Protein AF-A0A944R7F2-F1 (afdb_monomer_lite)

Foldseek 3Di:
DDQLCNLFPDADPLLVVLLVVVVPDDWQWEEEEGPAQCVNQQVCVVVPVSHQYEYEYCDVVSPVVNPVSGPDGRPSYDYHHDPDRDATPPRRDTPYYRYRDDPDDPPPD

Radius of gyration: 13.43 Å; chains: 1; bounding box: 39×30×34 Å

pLDDT: mean 88.07, std 11.32, range [40.25, 97.38]

Secondary structure (DSSP, 8-state):
---GGGGSPPPPHHHHHHHHHHTTS--SEEEE--SSSSHHHHHHHHH-TT-EEEEE-S-HHHHHHHHHH-SS--TTEEEE--SSPPPPTTTT--SEEE----SS-----

Sequence (109 aa):
MSTLLETLPPARPAELHAISIAKNIAGKHVLTTTVGRGQAAITLAETRPEAKVSLWFHDQYQQQLLVRALQELPTQLSLYCESDPPPSSNGGQYDLAILPVFKSGEAEF

Structure (mmCIF, N/CA/C/O backbone):
data_AF-A0A944R7F2-F1
#
_entry.id   AF-A0A944R7F2-F1
#
loop_
_atom_site.group_PDB
_atom_site.id
_atom_site.type_symbol
_atom_site.label_atom_id
_atom_site.label_alt_id
_atom_site.label_comp_id
_atom_site.label_asym_id
_atom_site.label_entity_id
_atom_site.label_seq_id
_atom_site.pdbx_PDB_ins_code
_atom_site.Cartn_x
_atom_site.Cartn_y
_atom_site.Cartn_z
_atom_site.occupancy
_atom_site.B_iso_or_equiv
_atom_site.auth_seq_id
_atom_site.auth_comp_id
_atom_site.auth_asym_id
_atom_site.auth_atom_id
_atom_site.pdbx_PDB_model_num
ATOM 1 N N . MET A 1 1 ? -16.436 13.872 -10.559 1.00 44.28 1 MET A N 1
ATOM 2 C CA . MET A 1 1 ? -15.268 14.241 -9.737 1.00 44.28 1 MET A CA 1
ATOM 3 C C . MET A 1 1 ? -14.121 13.406 -10.261 1.00 44.28 1 MET A C 1
ATOM 5 O O . MET A 1 1 ? -14.305 12.199 -10.328 1.00 44.28 1 MET A O 1
ATOM 9 N N . SER A 1 2 ? -13.039 14.033 -10.729 1.00 51.47 2 SER A N 1
ATOM 10 C CA . SER A 1 2 ? -11.828 13.310 -11.143 1.00 51.47 2 SER A CA 1
ATOM 11 C C . SER A 1 2 ? -11.357 12.491 -9.949 1.00 51.47 2 SER A C 1
ATOM 13 O O . SER A 1 2 ? -11.147 13.057 -8.877 1.00 51.47 2 SER A O 1
ATOM 15 N N . THR A 1 3 ? -11.265 11.175 -10.095 1.00 61.12 3 THR A N 1
ATOM 16 C CA . THR A 1 3 ? -10.677 10.328 -9.047 1.00 61.12 3 THR A CA 1
ATOM 17 C C . THR A 1 3 ? -9.191 10.668 -8.906 1.00 61.12 3 THR A C 1
ATOM 19 O O . THR A 1 3 ? -8.564 11.070 -9.890 1.00 61.12 3 THR A O 1
ATOM 22 N N . LEU A 1 4 ? -8.593 10.514 -7.715 1.00 65.69 4 LEU A N 1
ATOM 23 C CA . LEU A 1 4 ? -7.148 10.756 -7.525 1.00 65.69 4 LEU A CA 1
ATOM 24 C C . LEU A 1 4 ? -6.292 9.866 -8.444 1.00 65.69 4 LEU A C 1
ATOM 26 O O . LEU A 1 4 ? -5.138 10.164 -8.730 1.00 65.69 4 LEU A O 1
ATOM 30 N N . LEU A 1 5 ? -6.873 8.775 -8.943 1.00 71.50 5 LEU A N 1
ATOM 31 C CA . LEU A 1 5 ? -6.249 7.851 -9.880 1.00 71.50 5 LEU A CA 1
ATOM 32 C C . LEU A 1 5 ? -6.112 8.413 -11.305 1.00 71.50 5 LEU A C 1
ATOM 34 O O . LEU A 1 5 ? -5.234 7.957 -12.030 1.00 71.50 5 LEU A O 1
ATOM 38 N N . GLU A 1 6 ? -6.924 9.394 -11.715 1.00 75.12 6 GLU A N 1
ATOM 39 C CA . GLU A 1 6 ? -6.875 9.985 -13.066 1.00 75.12 6 GLU A CA 1
ATOM 40 C C . GLU A 1 6 ? -5.654 10.891 -13.284 1.00 75.12 6 GLU A C 1
ATOM 42 O O . GLU A 1 6 ? -5.228 11.086 -14.422 1.00 75.12 6 GLU A O 1
ATOM 47 N N . THR A 1 7 ? -5.055 11.421 -12.211 1.00 79.75 7 THR A N 1
ATOM 48 C CA . THR A 1 7 ? -3.821 12.227 -12.282 1.00 79.75 7 THR A CA 1
ATOM 49 C C . THR A 1 7 ? -2.553 11.374 -12.245 1.00 79.75 7 THR A C 1
ATOM 51 O O . THR A 1 7 ? -1.451 11.869 -12.499 1.00 79.75 7 THR A O 1
ATOM 54 N N . LEU A 1 8 ? -2.692 10.081 -11.945 1.00 83.94 8 LEU A N 1
ATOM 55 C CA . LEU A 1 8 ? -1.596 9.129 -11.885 1.00 83.94 8 LEU A CA 1
ATOM 56 C C . LEU A 1 8 ? -1.486 8.362 -13.209 1.00 83.94 8 LEU A C 1
ATOM 58 O O . LEU A 1 8 ? -2.480 8.118 -13.891 1.00 83.94 8 LEU A O 1
ATOM 62 N N . PRO A 1 9 ? -0.277 7.918 -13.591 1.00 84.50 9 PRO A N 1
ATOM 63 C CA . PRO A 1 9 ? -0.151 6.960 -14.674 1.00 84.50 9 PRO A CA 1
ATOM 64 C C . PRO A 1 9 ? -0.894 5.662 -14.335 1.00 84.50 9 PRO A C 1
ATOM 66 O O . PRO A 1 9 ? -1.134 5.372 -13.154 1.00 84.50 9 PRO A O 1
ATOM 69 N N . PRO A 1 10 ? -1.196 4.841 -15.356 1.00 86.06 10 PRO A N 1
ATOM 70 C CA . PRO A 1 10 ? -1.908 3.589 -15.164 1.00 86.06 10 PRO A CA 1
ATOM 71 C C . PRO A 1 10 ? -1.279 2.732 -14.064 1.00 86.06 10 PRO A C 1
ATOM 73 O O . PRO A 1 10 ? -0.053 2.573 -14.001 1.00 86.06 10 PRO A O 1
ATOM 76 N N . ALA A 1 11 ? -2.130 2.177 -13.201 1.00 88.25 11 ALA A N 1
ATOM 77 C CA . ALA A 1 11 ? -1.699 1.254 -12.161 1.00 88.25 11 ALA A CA 1
ATOM 78 C C . ALA A 1 11 ? -0.969 0.055 -12.782 1.00 88.25 11 ALA A C 1
ATOM 80 O O . ALA A 1 11 ? -1.334 -0.444 -13.852 1.00 88.25 11 ALA A O 1
ATOM 81 N N . ARG A 1 12 ? 0.082 -0.418 -12.108 1.00 90.00 12 ARG A N 1
ATOM 82 C CA . ARG A 1 12 ? 0.827 -1.590 -12.579 1.00 90.00 12 ARG A CA 1
ATOM 83 C C . ARG A 1 12 ? -0.075 -2.833 -12.515 1.00 90.00 12 ARG A C 1
ATOM 85 O O . ARG A 1 12 ? -0.886 -2.933 -11.594 1.00 90.00 12 ARG A O 1
ATOM 92 N N . PRO A 1 13 ? 0.096 -3.830 -13.407 1.00 91.50 13 PRO A N 1
ATOM 93 C CA . PRO A 1 13 ? -0.720 -5.048 -13.383 1.00 91.50 13 PRO A CA 1
ATOM 94 C C . PRO A 1 13 ? -0.745 -5.763 -12.023 1.00 91.50 13 PRO A C 1
ATOM 96 O O . PRO A 1 13 ? -1.795 -6.244 -11.607 1.00 91.50 13 PRO A O 1
ATOM 99 N N . ALA A 1 14 ? 0.384 -5.785 -11.306 1.00 91.44 14 ALA A N 1
ATOM 100 C CA . ALA A 1 14 ? 0.468 -6.373 -9.968 1.00 91.44 14 ALA A CA 1
ATOM 101 C C . ALA A 1 14 ? -0.407 -5.630 -8.942 1.00 91.44 14 ALA A C 1
ATOM 103 O O . ALA A 1 14 ? -1.103 -6.269 -8.158 1.00 91.44 14 ALA A O 1
ATOM 104 N N . GLU A 1 15 ? -0.433 -4.294 -8.979 1.00 92.12 15 GLU A N 1
ATOM 105 C CA . GLU A 1 15 ? -1.300 -3.496 -8.103 1.00 92.12 15 GLU A CA 1
ATOM 106 C C . GLU A 1 15 ? -2.776 -3.662 -8.472 1.00 92.12 15 GLU A C 1
ATOM 108 O O . GLU A 1 15 ? -3.604 -3.852 -7.586 1.00 92.12 15 GLU A O 1
ATOM 113 N N . LEU A 1 16 ? -3.111 -3.664 -9.767 1.00 91.94 16 LEU A N 1
ATOM 114 C CA . LEU A 1 16 ? -4.482 -3.911 -10.232 1.00 91.94 16 LEU A CA 1
ATOM 115 C C . LEU A 1 16 ? -5.010 -5.260 -9.737 1.00 91.94 16 LEU A C 1
ATOM 117 O O . LEU A 1 16 ? -6.135 -5.348 -9.240 1.00 91.94 16 LEU A O 1
ATOM 121 N N . HIS A 1 17 ? -4.188 -6.304 -9.843 1.00 92.88 17 HIS A N 1
ATOM 122 C CA . HIS A 1 17 ? -4.551 -7.630 -9.365 1.00 92.88 17 HIS A CA 1
ATOM 123 C C . HIS A 1 17 ? -4.709 -7.660 -7.840 1.00 92.88 17 HIS A C 1
ATOM 125 O O . HIS A 1 17 ? -5.716 -8.159 -7.336 1.00 92.88 17 HIS A O 1
ATOM 131 N N . ALA A 1 18 ? -3.765 -7.059 -7.110 1.00 92.75 18 ALA A N 1
ATOM 132 C CA . ALA A 1 18 ? -3.816 -6.971 -5.656 1.00 92.75 18 ALA A CA 1
ATOM 133 C C . ALA A 1 18 ? -5.091 -6.259 -5.166 1.00 92.75 18 ALA A C 1
ATOM 135 O O . ALA A 1 18 ? -5.775 -6.772 -4.283 1.00 92.75 18 ALA A O 1
ATOM 136 N N . ILE A 1 19 ? -5.473 -5.139 -5.790 1.00 90.94 19 ILE A N 1
ATOM 137 C CA . ILE A 1 19 ? -6.714 -4.405 -5.487 1.00 90.94 19 ILE A CA 1
ATOM 138 C C . ILE A 1 19 ? -7.947 -5.269 -5.735 1.00 90.94 19 ILE A C 1
ATOM 140 O O . ILE A 1 19 ? -8.869 -5.278 -4.918 1.00 90.94 19 ILE A O 1
ATOM 144 N N . SER A 1 20 ? -7.985 -5.978 -6.868 1.00 93.25 20 SER A N 1
ATOM 145 C CA . SER A 1 20 ? -9.126 -6.822 -7.234 1.00 93.25 20 SER A CA 1
ATOM 146 C C . SER A 1 20 ? -9.414 -7.888 -6.178 1.00 93.25 20 SER A C 1
ATOM 148 O O . SER A 1 20 ? -10.574 -8.240 -5.972 1.00 93.25 20 SER A O 1
ATOM 150 N N . ILE A 1 21 ? -8.375 -8.398 -5.518 1.00 93.00 21 ILE A N 1
ATOM 151 C CA . ILE A 1 21 ? -8.496 -9.386 -4.446 1.00 93.00 21 ILE A CA 1
ATOM 152 C C . ILE A 1 21 ? -8.803 -8.691 -3.113 1.00 93.00 21 ILE A C 1
ATOM 154 O O . ILE A 1 21 ? -9.767 -9.050 -2.436 1.00 93.00 21 ILE A O 1
ATOM 158 N N . ALA A 1 22 ? -8.029 -7.663 -2.755 1.00 92.56 22 ALA A N 1
ATOM 159 C CA . ALA A 1 22 ? -8.104 -6.985 -1.460 1.00 92.56 22 ALA A CA 1
ATOM 160 C C . ALA A 1 22 ? -9.469 -6.345 -1.168 1.00 92.56 22 ALA A C 1
ATOM 162 O O . ALA A 1 22 ? -9.864 -6.244 -0.006 1.00 92.56 22 ALA A O 1
ATOM 163 N N . LYS A 1 23 ? -10.224 -5.957 -2.205 1.00 89.44 23 LYS A N 1
ATOM 164 C CA . LYS A 1 23 ? -11.599 -5.446 -2.064 1.00 89.44 23 LYS A CA 1
ATOM 165 C C . LYS A 1 23 ? -12.541 -6.413 -1.339 1.00 89.44 23 LYS A C 1
ATOM 167 O O . LYS A 1 23 ? -13.470 -5.955 -0.687 1.00 89.44 23 LYS A O 1
ATOM 172 N N . ASN A 1 24 ? -12.289 -7.719 -1.423 1.00 90.62 24 ASN A N 1
ATOM 173 C CA . ASN A 1 24 ? -13.148 -8.755 -0.845 1.00 90.62 24 ASN A CA 1
ATOM 174 C C . ASN A 1 24 ? -12.586 -9.364 0.450 1.00 90.62 24 ASN A C 1
ATOM 176 O O . ASN A 1 24 ? -13.167 -10.310 0.978 1.00 90.62 24 ASN A O 1
ATOM 180 N N . ILE A 1 25 ? -11.460 -8.855 0.962 1.00 93.44 25 ILE A N 1
ATOM 181 C CA . ILE A 1 25 ? -10.828 -9.357 2.187 1.00 93.44 25 ILE A CA 1
ATOM 182 C C . ILE A 1 25 ? -11.099 -8.384 3.335 1.00 93.44 25 ILE A C 1
ATOM 184 O O . ILE A 1 25 ? -10.844 -7.182 3.231 1.00 93.44 25 ILE A O 1
ATOM 188 N N . ALA A 1 26 ? -11.626 -8.903 4.444 1.00 91.75 26 ALA A N 1
ATOM 189 C CA . ALA A 1 26 ? -11.899 -8.114 5.639 1.00 91.75 26 ALA A CA 1
ATOM 190 C C . ALA A 1 26 ? -10.601 -7.609 6.298 1.00 91.75 26 ALA A C 1
ATOM 192 O O . ALA A 1 26 ? -9.563 -8.259 6.234 1.00 91.75 26 ALA A O 1
ATOM 193 N N . GLY A 1 27 ? -10.680 -6.448 6.949 1.00 92.88 27 GLY A N 1
ATOM 194 C CA . GLY A 1 27 ? -9.560 -5.831 7.664 1.00 92.88 27 GLY A CA 1
ATOM 195 C C . GLY A 1 27 ? -9.708 -4.317 7.715 1.00 92.88 27 GLY A C 1
ATOM 196 O O . GLY A 1 27 ? -10.104 -3.711 6.719 1.00 92.88 27 GLY A O 1
ATOM 197 N N . LYS A 1 28 ? -9.449 -3.714 8.876 1.00 94.62 28 LYS A N 1
ATOM 198 C CA . LYS A 1 28 ? -9.544 -2.263 9.095 1.00 94.62 28 LYS A CA 1
ATOM 199 C C . LYS A 1 28 ? -8.173 -1.608 9.155 1.00 94.62 28 LYS A C 1
ATOM 201 O O . LYS A 1 28 ? -8.068 -0.428 8.860 1.00 94.62 28 LYS A O 1
ATOM 206 N N . HIS A 1 29 ? -7.138 -2.350 9.519 1.00 96.00 29 HIS A N 1
ATOM 207 C CA . HIS A 1 29 ? -5.763 -1.876 9.570 1.00 96.00 29 HIS A CA 1
ATOM 208 C C . HIS A 1 29 ? -4.972 -2.562 8.466 1.00 96.00 29 HIS A C 1
ATOM 210 O O . HIS A 1 29 ? -4.643 -3.744 8.570 1.00 96.00 29 HIS A O 1
ATOM 216 N N . VAL A 1 30 ? -4.708 -1.826 7.390 1.00 96.44 30 VAL A N 1
ATOM 217 C CA . VAL A 1 30 ? -4.132 -2.375 6.162 1.00 96.44 30 VAL A CA 1
ATOM 218 C C . VAL A 1 30 ? -2.725 -1.833 5.969 1.00 96.44 30 VAL A C 1
ATOM 220 O O . VAL A 1 30 ? -2.538 -0.622 5.893 1.00 96.44 30 VAL A O 1
ATOM 223 N N . LEU A 1 31 ? -1.746 -2.724 5.847 1.00 97.00 31 LEU A N 1
ATOM 224 C CA . LEU A 1 31 ? -0.415 -2.389 5.355 1.00 97.00 31 LEU A CA 1
ATOM 225 C C . LEU A 1 31 ? -0.376 -2.653 3.855 1.00 97.00 31 LEU A C 1
ATOM 227 O O . LEU A 1 31 ? -0.814 -3.705 3.394 1.00 97.00 31 LEU A O 1
ATOM 231 N N . THR A 1 32 ? 0.185 -1.734 3.083 1.00 96.38 32 THR A N 1
ATOM 232 C CA . THR A 1 32 ? 0.411 -1.949 1.657 1.00 96.38 32 THR A CA 1
ATOM 233 C C . THR A 1 32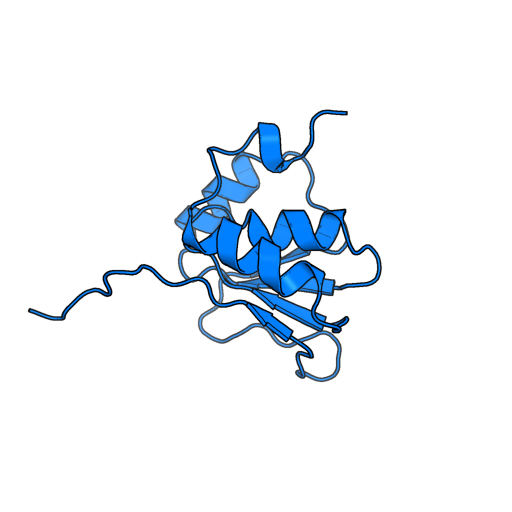 ? 1.769 -1.424 1.241 1.00 96.38 32 THR A C 1
ATOM 235 O O . THR A 1 32 ? 2.183 -0.354 1.675 1.00 96.38 32 THR A O 1
ATOM 238 N N . THR A 1 33 ? 2.450 -2.161 0.372 1.00 96.00 33 THR A N 1
ATOM 239 C CA . THR A 1 33 ? 3.602 -1.655 -0.384 1.00 96.00 33 THR A CA 1
ATOM 240 C C . THR A 1 33 ? 3.163 -1.284 -1.800 1.00 96.00 33 THR A C 1
ATOM 242 O O . THR A 1 33 ? 1.983 -1.394 -2.150 1.00 96.00 33 THR A O 1
ATOM 245 N N . THR A 1 34 ? 4.093 -0.794 -2.619 1.00 94.25 34 THR A N 1
ATOM 246 C CA . THR A 1 34 ? 3.827 -0.373 -3.998 1.00 94.25 34 THR A CA 1
ATOM 247 C C . THR A 1 34 ? 4.983 -0.746 -4.921 1.00 94.25 34 THR A C 1
ATOM 249 O O . THR A 1 34 ? 6.147 -0.590 -4.569 1.00 94.25 34 THR A O 1
ATOM 252 N N . VAL A 1 35 ? 4.648 -1.176 -6.140 1.00 90.56 35 VAL A N 1
ATOM 253 C CA . VAL A 1 35 ? 5.579 -1.294 -7.288 1.00 90.56 35 VAL A CA 1
ATOM 254 C C . VAL A 1 35 ? 5.375 -0.161 -8.310 1.00 90.56 35 VAL A C 1
ATOM 256 O O . VAL A 1 35 ? 5.918 -0.171 -9.418 1.00 90.56 35 VAL A O 1
ATOM 259 N N . GLY A 1 36 ? 4.525 0.802 -7.960 1.00 86.81 36 GLY A N 1
ATOM 260 C CA . GLY A 1 36 ? 4.140 1.963 -8.747 1.00 86.81 36 GLY A CA 1
ATOM 261 C C . GLY A 1 36 ? 3.974 3.187 -7.848 1.00 86.81 36 GLY A C 1
ATOM 262 O O . GLY A 1 36 ? 4.877 3.536 -7.091 1.00 86.81 36 GLY A O 1
ATOM 263 N N . ARG A 1 37 ? 2.813 3.839 -7.919 1.00 89.94 37 ARG A N 1
ATOM 264 C CA . ARG A 1 37 ? 2.501 5.077 -7.185 1.00 89.94 37 ARG A CA 1
ATOM 265 C C . ARG A 1 37 ? 1.418 4.855 -6.125 1.00 89.94 37 ARG A C 1
ATOM 267 O O . ARG A 1 3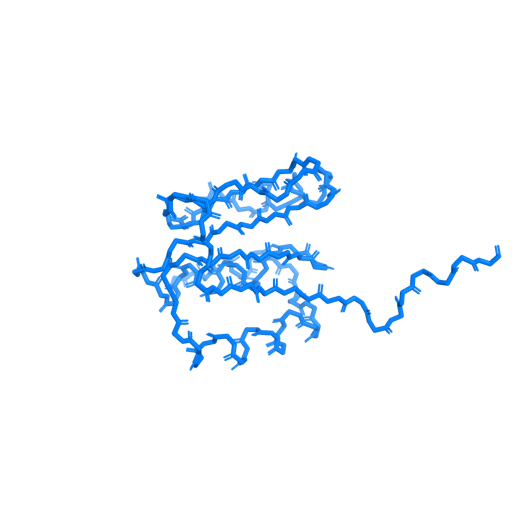7 ? 0.659 5.765 -5.821 1.00 89.94 37 ARG A O 1
ATOM 274 N N . GLY A 1 38 ? 1.329 3.652 -5.560 1.00 92.56 38 GLY A N 1
ATOM 275 C CA . GLY A 1 38 ? 0.418 3.375 -4.455 1.00 92.56 38 GLY 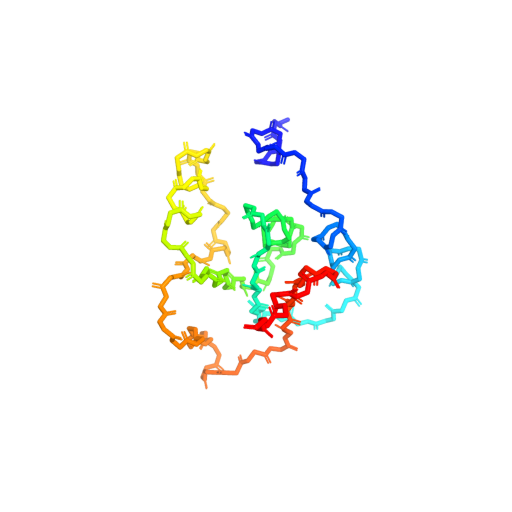A CA 1
ATOM 276 C C . GLY A 1 38 ? -1.051 3.361 -4.853 1.00 92.56 38 GLY A C 1
ATOM 277 O O . GLY A 1 38 ? -1.913 3.566 -3.998 1.00 92.56 38 GLY A O 1
ATOM 278 N N . GLN A 1 39 ? -1.363 3.114 -6.129 1.00 91.88 39 GLN A N 1
ATOM 279 C CA . GLN A 1 39 ? -2.742 3.089 -6.617 1.00 91.88 39 GLN A CA 1
ATOM 280 C C . GLN A 1 39 ? -3.594 2.062 -5.859 1.00 91.88 39 GLN A C 1
ATOM 282 O O . GLN A 1 39 ? -4.795 2.276 -5.683 1.00 91.88 39 GLN A O 1
ATOM 287 N N . ALA A 1 40 ? -2.980 0.986 -5.349 1.00 93.00 40 ALA A N 1
ATOM 288 C CA . ALA A 1 40 ? -3.672 0.031 -4.491 1.00 93.00 40 ALA A CA 1
ATOM 289 C C . ALA A 1 40 ? -4.131 0.622 -3.162 1.00 93.00 40 ALA A C 1
ATOM 291 O O . ALA A 1 40 ? -5.295 0.468 -2.786 1.00 93.00 40 ALA A O 1
ATOM 292 N N . ALA A 1 41 ? -3.242 1.359 -2.507 1.00 95.00 41 ALA A N 1
ATOM 293 C CA . ALA A 1 41 ? -3.531 2.035 -1.257 1.00 95.00 41 ALA A CA 1
ATOM 294 C C . ALA A 1 41 ? -4.620 3.098 -1.424 1.00 95.00 41 ALA A C 1
ATOM 296 O O . ALA A 1 41 ? -5.570 3.134 -0.648 1.00 95.00 41 A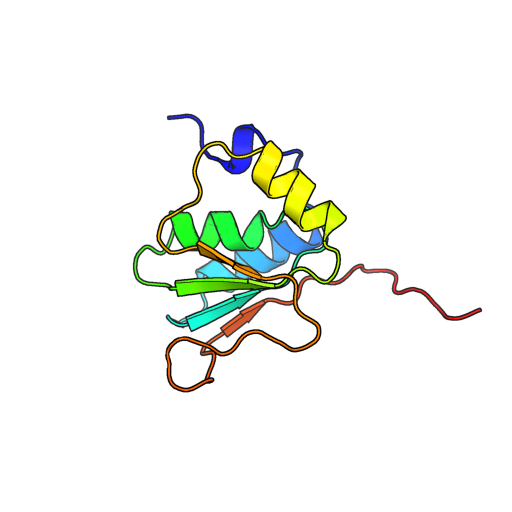LA A O 1
ATOM 297 N N . ILE A 1 42 ? -4.498 3.921 -2.470 1.00 94.06 42 ILE A N 1
ATOM 298 C CA . ILE A 1 42 ? -5.449 4.995 -2.784 1.00 94.06 42 ILE A CA 1
ATOM 299 C C . ILE A 1 42 ? -6.829 4.406 -3.044 1.00 94.06 42 ILE A C 1
ATOM 301 O O . ILE A 1 42 ? -7.792 4.809 -2.401 1.00 94.06 42 ILE A O 1
ATOM 305 N N . THR A 1 43 ? -6.914 3.389 -3.908 1.00 92.38 43 THR A N 1
ATOM 306 C CA . THR A 1 43 ? -8.195 2.745 -4.223 1.00 92.38 43 THR A CA 1
ATOM 307 C C . THR A 1 43 ? -8.853 2.184 -2.965 1.00 92.38 43 THR A C 1
ATOM 309 O O . THR A 1 43 ? -10.061 2.321 -2.792 1.00 92.38 43 THR A O 1
ATOM 312 N N . LEU A 1 44 ? -8.092 1.547 -2.072 1.00 93.50 44 LEU A N 1
ATOM 313 C CA . LEU A 1 44 ? -8.643 1.01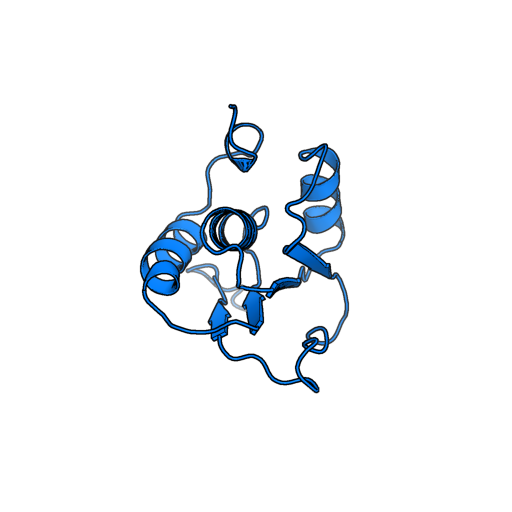6 -0.825 1.00 93.50 44 LEU A CA 1
ATOM 314 C C . LEU A 1 44 ? -9.093 2.121 0.125 1.00 93.50 44 LEU A C 1
ATOM 316 O O . LEU A 1 44 ? -10.192 2.022 0.658 1.00 93.50 44 LEU A O 1
ATOM 320 N N . ALA A 1 45 ? -8.302 3.179 0.290 1.00 93.62 45 ALA A N 1
ATOM 321 C CA . ALA A 1 45 ? -8.657 4.299 1.154 1.00 93.62 45 ALA A CA 1
ATOM 322 C C . ALA A 1 45 ? -9.898 5.060 0.648 1.00 93.62 45 ALA A C 1
ATOM 324 O O . ALA A 1 45 ? -10.708 5.512 1.452 1.00 93.62 45 ALA A O 1
ATOM 325 N N . GLU A 1 46 ? -10.078 5.171 -0.673 1.00 91.25 46 GLU A N 1
ATOM 326 C CA . GLU A 1 46 ? -11.263 5.787 -1.287 1.00 91.25 46 GLU A CA 1
ATOM 327 C C . GLU A 1 46 ? -12.505 4.885 -1.211 1.00 91.25 46 GLU A C 1
ATOM 329 O O . GLU A 1 46 ? -13.615 5.370 -0.999 1.00 91.25 46 GLU A O 1
ATOM 334 N N . THR A 1 47 ? -12.345 3.570 -1.396 1.00 91.00 47 THR A N 1
ATOM 335 C CA . THR A 1 47 ? -13.483 2.632 -1.481 1.00 91.00 47 THR A CA 1
ATOM 336 C C . THR A 1 47 ? -13.900 2.027 -0.144 1.00 91.00 47 THR A C 1
ATOM 338 O O . THR A 1 47 ? -15.001 1.485 -0.052 1.00 91.00 47 THR A O 1
ATOM 341 N N . ARG A 1 48 ? -13.054 2.115 0.889 1.00 91.62 48 ARG A N 1
ATOM 342 C CA . ARG A 1 48 ? -13.297 1.558 2.227 1.00 91.62 48 ARG A CA 1
ATOM 343 C C . ARG A 1 48 ? -13.016 2.613 3.300 1.00 91.62 48 ARG A C 1
ATOM 345 O O . ARG A 1 48 ? -11.949 2.589 3.915 1.00 91.62 48 ARG A O 1
ATOM 352 N N . PRO A 1 49 ? -13.954 3.547 3.540 1.00 89.06 49 PRO A N 1
ATOM 353 C CA . PRO A 1 49 ? -13.753 4.662 4.467 1.00 89.06 49 PRO A CA 1
ATOM 354 C C . PRO A 1 49 ? -13.467 4.239 5.915 1.00 89.06 49 PRO A C 1
ATOM 356 O O . PRO A 1 49 ? -12.964 5.039 6.699 1.00 89.06 49 PRO A O 1
ATOM 359 N N . GLU A 1 50 ? -13.813 3.008 6.292 1.00 91.31 50 GLU A N 1
ATOM 360 C CA . GLU A 1 50 ? -13.548 2.419 7.603 1.00 91.31 50 GLU A CA 1
ATOM 361 C C . GLU A 1 50 ? -12.142 1.817 7.749 1.00 91.31 50 GLU A C 1
ATOM 363 O O . GLU A 1 50 ? -11.730 1.505 8.870 1.00 91.31 50 GLU A O 1
ATOM 368 N N . ALA A 1 51 ? -11.423 1.622 6.640 1.00 93.94 51 ALA A N 1
ATOM 369 C CA . ALA A 1 51 ? -10.090 1.042 6.627 1.00 93.94 51 ALA A CA 1
ATOM 370 C C . ALA A 1 51 ? -9.021 2.137 6.704 1.00 93.94 51 ALA A C 1
ATOM 372 O O . ALA A 1 51 ? -8.982 3.035 5.874 1.00 93.94 51 ALA A O 1
ATOM 373 N N . LYS A 1 52 ? -8.114 2.024 7.674 1.00 95.69 52 LYS A N 1
ATOM 374 C CA . LYS A 1 52 ? -6.885 2.809 7.785 1.00 95.69 52 LYS A CA 1
ATOM 375 C C . LYS A 1 52 ? -5.787 2.121 6.988 1.00 95.69 52 LYS A C 1
ATOM 377 O O . LYS A 1 52 ? -5.434 0.977 7.282 1.00 95.69 52 LYS A O 1
ATOM 382 N N . VAL A 1 53 ? -5.250 2.819 5.996 1.00 96.44 53 VAL A N 1
ATOM 383 C CA . VAL A 1 53 ? -4.279 2.272 5.050 1.00 96.44 53 VAL A CA 1
ATOM 384 C C . VAL A 1 53 ? -2.918 2.923 5.273 1.00 96.44 53 VAL A C 1
ATOM 386 O O . VAL A 1 53 ? -2.758 4.130 5.104 1.00 96.44 53 VAL A O 1
ATOM 389 N N . SER A 1 54 ? -1.927 2.107 5.616 1.00 96.88 54 SER A N 1
ATOM 390 C CA . SER A 1 54 ? -0.519 2.487 5.694 1.00 96.88 54 SER A CA 1
ATOM 391 C C . SER A 1 54 ? 0.172 2.102 4.388 1.00 96.88 54 SER A C 1
ATOM 393 O O . SER A 1 54 ? 0.419 0.919 4.150 1.00 96.88 54 SER A O 1
ATOM 395 N N . LEU A 1 55 ? 0.487 3.081 3.539 1.00 97.25 55 LEU A N 1
ATOM 396 C CA . LEU A 1 55 ? 1.300 2.866 2.344 1.00 97.25 55 LEU A CA 1
ATOM 397 C C . LEU A 1 55 ? 2.779 3.040 2.683 1.00 97.25 55 LEU A C 1
ATOM 399 O O . LEU A 1 55 ? 3.249 4.153 2.915 1.00 97.25 55 LEU A O 1
ATOM 403 N N . TRP A 1 56 ? 3.499 1.925 2.689 1.00 97.38 56 TRP A N 1
ATOM 404 C CA . TRP A 1 56 ? 4.923 1.856 2.969 1.00 97.38 56 TRP A CA 1
ATOM 405 C C . TRP A 1 56 ? 5.729 1.824 1.668 1.00 97.38 56 TRP A C 1
ATOM 407 O O . TRP A 1 56 ? 5.686 0.864 0.896 1.00 97.38 56 TRP A O 1
ATOM 417 N N . PHE A 1 57 ? 6.450 2.912 1.414 1.00 96.00 57 PHE A N 1
ATOM 418 C CA . PHE A 1 57 ? 7.412 3.037 0.333 1.00 96.00 57 PHE A CA 1
ATOM 419 C C . PHE A 1 57 ? 8.780 2.532 0.781 1.00 96.00 57 PHE A C 1
ATOM 421 O O . PHE A 1 57 ? 9.262 2.892 1.852 1.00 96.00 57 PHE A O 1
ATOM 428 N N . HIS A 1 58 ? 9.433 1.772 -0.093 1.00 92.25 58 HIS A N 1
ATOM 429 C CA . HIS A 1 58 ? 10.841 1.400 0.066 1.00 92.25 58 HIS A CA 1
ATOM 430 C C . HIS A 1 58 ? 11.801 2.431 -0.548 1.00 92.25 58 HIS A C 1
ATOM 432 O O . HIS A 1 58 ? 13.004 2.358 -0.328 1.00 92.25 58 HIS A O 1
ATOM 438 N N . ASP A 1 59 ? 11.276 3.386 -1.321 1.00 90.94 59 ASP A N 1
ATOM 439 C CA . ASP A 1 59 ? 12.052 4.409 -2.020 1.00 90.94 59 ASP A CA 1
ATOM 440 C C . ASP A 1 59 ? 11.395 5.789 -1.844 1.00 90.94 59 ASP A C 1
ATOM 442 O O . ASP A 1 59 ? 10.247 6.018 -2.250 1.00 90.94 59 ASP A O 1
ATOM 446 N N . GLN A 1 60 ? 12.150 6.726 -1.263 1.00 93.56 60 GLN A N 1
ATOM 447 C CA . GLN A 1 60 ? 11.712 8.098 -1.013 1.00 93.56 60 GLN A CA 1
ATOM 448 C C . GLN A 1 60 ? 11.398 8.852 -2.310 1.00 93.56 60 GLN A C 1
ATOM 450 O O . GLN A 1 60 ? 10.491 9.686 -2.339 1.00 93.56 60 GLN A O 1
ATOM 455 N N . TYR A 1 61 ? 12.105 8.558 -3.402 1.00 91.62 61 TYR A N 1
ATOM 456 C CA . TYR A 1 61 ? 11.835 9.171 -4.697 1.00 91.62 61 TYR A CA 1
ATOM 457 C C . TYR A 1 61 ? 10.427 8.815 -5.192 1.00 91.62 61 TYR A C 1
ATOM 459 O O . TYR A 1 61 ? 9.682 9.700 -5.620 1.00 91.62 61 TYR A O 1
ATOM 467 N N . GLN A 1 62 ? 10.008 7.553 -5.058 1.00 91.00 62 GLN A N 1
ATOM 468 C CA . GLN A 1 62 ? 8.651 7.127 -5.428 1.00 91.00 62 GLN A CA 1
ATOM 469 C C . GLN A 1 62 ? 7.581 7.794 -4.554 1.00 91.00 62 GLN A C 1
ATOM 471 O O . GLN A 1 62 ? 6.554 8.236 -5.074 1.00 91.00 62 GLN A O 1
ATOM 476 N N . GLN A 1 63 ? 7.837 7.936 -3.249 1.00 94.94 63 GLN A N 1
ATOM 477 C CA . GLN A 1 63 ? 6.940 8.661 -2.344 1.00 94.94 63 GLN A CA 1
ATOM 478 C C . GLN A 1 63 ? 6.774 10.124 -2.783 1.00 94.94 63 GLN A C 1
ATOM 480 O O . GLN A 1 63 ? 5.654 10.625 -2.880 1.00 94.94 63 GLN A O 1
ATOM 485 N N . GLN A 1 64 ? 7.875 10.807 -3.108 1.00 93.31 64 GLN A N 1
ATOM 486 C CA . GLN A 1 64 ? 7.841 12.194 -3.577 1.00 93.31 64 GLN A CA 1
ATOM 487 C C . GLN A 1 64 ? 7.109 12.343 -4.912 1.00 93.31 64 GLN A C 1
ATOM 489 O O . GLN A 1 64 ? 6.387 13.322 -5.101 1.00 93.31 64 GLN A O 1
ATOM 494 N N . LEU A 1 65 ? 7.265 11.388 -5.835 1.00 91.31 65 LEU A N 1
ATOM 495 C CA . LEU A 1 65 ? 6.507 11.380 -7.086 1.00 91.31 65 LEU A CA 1
ATOM 496 C C . LEU A 1 65 ? 5.000 11.311 -6.834 1.00 91.31 65 LEU A C 1
ATOM 498 O O . LEU A 1 65 ? 4.252 12.001 -7.524 1.00 91.31 65 LEU A O 1
ATOM 502 N N . LEU A 1 66 ? 4.558 10.516 -5.854 1.00 92.94 66 LEU A N 1
ATOM 503 C CA . LEU A 1 66 ? 3.148 10.461 -5.478 1.00 92.94 66 LEU A CA 1
ATOM 504 C C . LEU A 1 66 ? 2.678 11.784 -4.861 1.00 92.94 66 LEU A C 1
ATOM 506 O O . LEU A 1 66 ? 1.692 12.353 -5.321 1.00 92.94 66 LEU A O 1
ATOM 510 N N . VAL A 1 67 ? 3.400 12.292 -3.859 1.00 92.25 67 VAL A N 1
ATOM 511 C CA . VAL A 1 67 ? 3.050 13.540 -3.155 1.00 92.25 67 VAL A CA 1
ATOM 512 C C . VAL A 1 67 ? 2.982 14.731 -4.112 1.00 92.25 67 VAL A C 1
ATOM 514 O O . VAL A 1 67 ? 2.148 15.608 -3.943 1.00 92.25 67 VAL A O 1
ATOM 517 N N . ARG A 1 68 ? 3.826 14.773 -5.148 1.00 90.19 68 ARG A N 1
ATOM 518 C CA . ARG A 1 68 ? 3.766 15.827 -6.175 1.00 90.19 68 ARG A CA 1
ATOM 519 C C . ARG A 1 68 ? 2.597 15.664 -7.145 1.00 90.19 68 ARG A C 1
ATOM 521 O O . ARG A 1 68 ? 2.156 16.655 -7.715 1.00 90.19 68 ARG A O 1
ATOM 528 N N . ALA A 1 69 ? 2.147 14.434 -7.381 1.00 87.75 69 ALA A N 1
ATOM 529 C CA . ALA A 1 69 ? 1.056 14.146 -8.309 1.00 87.75 69 ALA A CA 1
ATOM 530 C C . ALA A 1 69 ? -0.332 14.347 -7.679 1.00 87.75 69 ALA A C 1
ATOM 532 O O . ALA A 1 69 ? -1.291 14.631 -8.398 1.00 87.75 69 ALA A O 1
ATOM 533 N N . LEU A 1 70 ? -0.447 14.207 -6.355 1.00 85.75 70 LEU A N 1
ATOM 534 C CA . LEU A 1 70 ? -1.701 14.370 -5.624 1.00 85.75 70 LEU A CA 1
ATOM 535 C C . LEU A 1 70 ? -1.704 15.677 -4.834 1.00 85.75 70 LEU A C 1
ATOM 537 O O . LEU A 1 70 ? -0.835 15.907 -4.001 1.00 85.75 70 LEU A O 1
ATOM 541 N N . GLN A 1 71 ? -2.710 16.519 -5.072 1.00 79.50 71 GLN A N 1
ATOM 542 C CA . GLN A 1 71 ? -2.906 17.749 -4.295 1.00 79.50 71 GLN A CA 1
ATOM 543 C C . GLN A 1 71 ? -3.417 17.451 -2.881 1.00 79.50 71 GLN A C 1
ATOM 545 O O . GLN A 1 71 ? -3.021 18.116 -1.928 1.00 79.50 71 GLN A O 1
ATOM 550 N N . GLU A 1 72 ? -4.263 16.428 -2.750 1.00 86.00 72 GLU A N 1
ATOM 551 C CA . GLU A 1 72 ? -4.837 15.977 -1.486 1.00 86.00 72 GLU A CA 1
ATOM 552 C C . GLU A 1 72 ? -4.793 14.449 -1.415 1.00 86.00 72 GLU A C 1
ATOM 554 O O . GLU A 1 72 ? -5.011 13.755 -2.410 1.00 86.00 72 GLU A O 1
ATOM 559 N N . LEU A 1 73 ? -4.491 13.923 -0.229 1.00 87.81 73 LEU A N 1
ATOM 560 C CA . LEU A 1 73 ? -4.511 12.489 0.050 1.00 87.81 73 LEU A CA 1
ATOM 561 C C . LEU A 1 73 ? -5.827 12.116 0.745 1.00 87.81 73 LEU A C 1
ATOM 563 O O . LEU A 1 73 ? -6.332 12.910 1.544 1.00 87.81 73 LEU A O 1
ATOM 567 N N . PRO A 1 74 ? -6.369 10.905 0.514 1.00 90.56 74 PRO A N 1
ATOM 568 C CA . PRO A 1 74 ? -7.497 10.408 1.291 1.00 90.56 74 PRO A CA 1
ATOM 569 C C . PRO A 1 74 ? -7.168 10.432 2.786 1.00 90.56 74 PRO A C 1
ATOM 571 O O . PRO A 1 74 ? -6.092 9.997 3.186 1.00 90.56 74 PRO A O 1
ATOM 574 N N . THR A 1 75 ? -8.104 10.872 3.632 1.00 91.12 75 THR A N 1
ATOM 575 C CA . THR A 1 75 ? -7.879 11.016 5.087 1.00 91.12 75 THR A CA 1
ATOM 576 C C . THR A 1 75 ? -7.453 9.707 5.760 1.00 91.12 75 THR A C 1
ATOM 578 O O . THR A 1 75 ? -6.746 9.723 6.763 1.00 91.12 75 THR A O 1
ATOM 581 N N . GLN A 1 76 ? -7.874 8.567 5.209 1.00 93.38 76 GLN A N 1
ATOM 582 C CA . GLN A 1 76 ? -7.536 7.245 5.734 1.00 93.38 76 GLN A CA 1
ATOM 583 C C . GLN A 1 76 ? -6.183 6.702 5.256 1.00 93.38 76 GLN A C 1
ATOM 585 O O . GLN A 1 76 ? -5.761 5.639 5.714 1.00 93.38 76 GLN A O 1
ATOM 590 N N . LEU A 1 77 ? -5.513 7.397 4.334 1.00 95.44 77 LEU A N 1
ATOM 591 C CA . LEU A 1 77 ? -4.237 6.990 3.763 1.00 95.44 77 LEU A CA 1
ATOM 592 C C . LEU A 1 77 ? -3.091 7.726 4.456 1.00 95.44 77 LEU A C 1
ATOM 594 O O . LEU A 1 77 ? -2.988 8.948 4.400 1.00 95.44 77 LEU A O 1
ATOM 598 N N . SER A 1 78 ? -2.190 6.964 5.064 1.00 95.50 78 SER A N 1
ATOM 599 C CA . SER A 1 78 ? -0.927 7.468 5.605 1.00 95.50 78 SER A CA 1
ATOM 600 C C . SER A 1 78 ? 0.238 6.957 4.763 1.00 95.50 78 SER A C 1
ATOM 602 O O . SER A 1 78 ? 0.256 5.791 4.367 1.00 95.50 78 SER A O 1
ATOM 604 N N . LEU A 1 79 ? 1.199 7.834 4.465 1.00 96.25 79 LEU A N 1
ATOM 605 C CA . 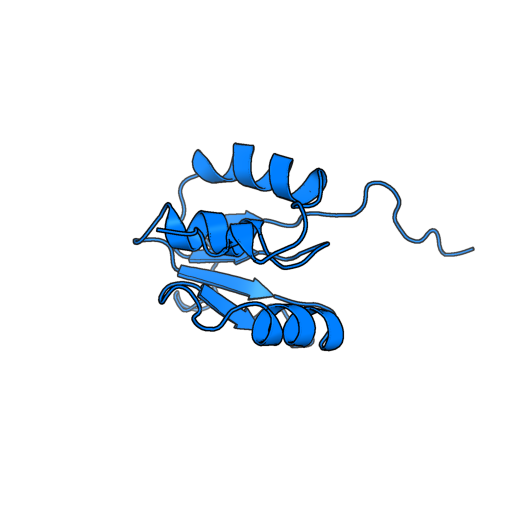LEU A 1 79 ? 2.375 7.508 3.657 1.00 96.25 79 LEU A CA 1
ATOM 606 C C . LEU A 1 79 ? 3.603 7.384 4.555 1.00 96.25 79 LEU A C 1
ATOM 608 O O . LEU A 1 79 ? 3.893 8.295 5.326 1.00 96.25 79 LEU A O 1
ATOM 612 N N . TYR A 1 80 ? 4.364 6.310 4.384 1.00 96.44 80 TYR A N 1
ATOM 613 C CA . TYR A 1 80 ? 5.574 6.027 5.149 1.00 96.44 80 TYR A CA 1
ATOM 614 C C . TYR A 1 80 ? 6.728 5.705 4.208 1.00 96.44 80 TYR A C 1
ATOM 616 O O . TYR A 1 80 ? 6.525 5.069 3.177 1.00 96.44 80 TYR A O 1
ATOM 624 N N . CYS A 1 81 ? 7.936 6.125 4.568 1.00 96.00 81 CYS A N 1
ATOM 625 C CA . CYS A 1 81 ? 9.173 5.746 3.891 1.00 96.00 81 CYS A CA 1
ATOM 626 C C . CYS A 1 81 ? 10.253 5.567 4.960 1.00 96.00 81 CYS A C 1
ATOM 628 O O . CYS A 1 81 ? 11.076 6.449 5.192 1.00 96.00 81 CYS A O 1
ATOM 630 N N . GLU A 1 82 ? 10.169 4.447 5.668 1.00 94.75 82 GLU A N 1
ATOM 631 C CA . GLU A 1 82 ? 11.022 4.090 6.803 1.00 94.75 82 GLU A CA 1
ATOM 632 C C . GLU A 1 82 ? 11.649 2.714 6.553 1.00 94.75 82 GLU A C 1
ATOM 634 O O . GLU A 1 82 ? 11.169 1.959 5.705 1.00 94.75 82 GLU A O 1
ATOM 639 N N . SER A 1 83 ? 12.731 2.395 7.266 1.00 91.38 83 SER A N 1
ATOM 640 C CA . SER A 1 83 ? 13.460 1.131 7.083 1.00 91.38 83 SER A CA 1
ATOM 641 C C . SER A 1 83 ? 12.640 -0.091 7.490 1.00 91.38 83 SER A C 1
ATOM 643 O O . SER A 1 83 ? 12.704 -1.122 6.824 1.00 91.38 83 SER A O 1
ATOM 645 N N . ASP A 1 84 ? 11.865 0.039 8.566 1.00 91.69 84 ASP A N 1
ATOM 646 C CA . ASP A 1 84 ? 10.998 -1.010 9.091 1.00 91.69 84 ASP A CA 1
ATOM 647 C C . ASP A 1 84 ? 9.537 -0.754 8.692 1.00 91.69 84 ASP A C 1
ATOM 649 O O . ASP A 1 84 ? 9.160 0.393 8.422 1.00 91.69 84 ASP A O 1
ATOM 653 N N . PRO A 1 85 ? 8.682 -1.797 8.668 1.00 90.44 85 PRO A N 1
ATOM 654 C CA . PRO A 1 85 ? 7.256 -1.606 8.470 1.00 90.44 85 PRO A CA 1
ATOM 655 C C . PRO A 1 85 ? 6.698 -0.633 9.521 1.00 90.44 85 PRO A C 1
ATOM 657 O O . PRO A 1 85 ? 6.928 -0.836 10.718 1.00 90.44 85 PRO A O 1
ATOM 660 N N . PRO A 1 86 ? 5.922 0.387 9.114 1.00 92.06 86 PRO A N 1
ATOM 661 C CA . PRO A 1 86 ? 5.384 1.356 10.056 1.00 92.06 86 PRO A CA 1
ATOM 662 C C . PRO A 1 86 ? 4.443 0.657 11.046 1.00 92.06 86 PRO A C 1
ATOM 664 O O . PRO A 1 86 ? 3.683 -0.232 10.640 1.00 92.06 86 PRO A O 1
ATOM 667 N N . PRO A 1 87 ? 4.423 1.039 12.333 1.00 90.00 87 PRO A N 1
ATOM 668 C CA . PRO A 1 87 ? 3.511 0.439 13.294 1.00 90.00 87 PRO A CA 1
ATOM 669 C C . PRO A 1 87 ? 2.059 0.780 12.944 1.00 90.00 87 PRO A C 1
ATOM 671 O O . PRO A 1 87 ? 1.707 1.930 12.681 1.00 90.00 87 PRO A O 1
ATOM 674 N N . SER A 1 88 ? 1.184 -0.226 12.976 1.00 89.81 88 SER A N 1
ATOM 675 C CA . SER A 1 88 ? -0.256 -0.000 12.850 1.00 89.81 88 SER A CA 1
ATOM 676 C C . SER A 1 88 ? -0.796 0.792 14.042 1.00 89.81 88 SER A C 1
ATOM 678 O O . SER A 1 88 ? -0.411 0.561 15.192 1.00 89.81 88 SER A O 1
ATOM 680 N N . SER A 1 89 ? -1.795 1.641 13.785 1.00 81.25 89 SER A N 1
ATOM 681 C CA . SER A 1 89 ? -2.573 2.327 14.830 1.00 81.25 89 SER A CA 1
ATOM 682 C C . SER A 1 89 ? -3.361 1.382 15.758 1.00 81.25 89 SER A C 1
ATOM 684 O O . SER A 1 89 ? -3.929 1.846 16.742 1.00 81.25 89 SER A O 1
ATOM 686 N N . ASN A 1 90 ? -3.380 0.074 15.479 1.00 87.88 90 ASN A N 1
ATOM 687 C CA . ASN A 1 90 ? -3.966 -0.974 16.317 1.00 87.88 90 ASN A CA 1
ATOM 688 C C . ASN A 1 90 ? -2.893 -1.752 17.097 1.00 87.88 90 ASN A C 1
ATOM 690 O O . ASN A 1 90 ? -2.692 -2.945 16.880 1.00 87.88 90 ASN A O 1
ATOM 694 N N . GLY A 1 91 ? -2.130 -1.064 17.951 1.00 83.56 91 GLY A N 1
ATOM 695 C CA . GLY A 1 91 ? -1.112 -1.715 18.787 1.00 83.56 91 GLY A CA 1
ATOM 696 C C . GLY A 1 91 ? -0.033 -2.464 17.991 1.00 83.56 91 GLY A C 1
ATOM 697 O O . GLY A 1 91 ? 0.442 -3.503 18.437 1.00 83.56 91 GLY A O 1
ATOM 698 N N . GLY A 1 92 ? 0.317 -1.977 16.794 1.00 84.44 92 GLY A N 1
ATOM 699 C CA . GLY A 1 92 ? 1.312 -2.605 15.920 1.00 84.44 92 GLY A CA 1
ATOM 700 C C . GLY A 1 92 ? 0.798 -3.763 15.054 1.00 84.44 92 GLY A C 1
ATOM 701 O O . GLY A 1 92 ? 1.552 -4.254 14.220 1.00 84.44 92 GLY A O 1
ATOM 702 N N . GLN A 1 93 ? -0.467 -4.177 15.183 1.00 91.12 93 GLN A N 1
ATOM 703 C CA . GLN A 1 93 ? -1.033 -5.275 14.391 1.00 91.12 93 GLN A CA 1
ATOM 704 C C . GLN A 1 93 ? -1.757 -4.786 13.133 1.00 91.12 93 GLN A C 1
ATOM 706 O O . GLN A 1 93 ? -2.554 -3.844 13.174 1.00 91.12 93 GLN A O 1
ATOM 711 N N . TYR A 1 94 ? -1.503 -5.464 12.017 1.00 95.25 94 TYR A N 1
ATOM 712 C CA . TYR A 1 94 ? -2.236 -5.292 10.766 1.00 95.25 94 TYR A CA 1
ATOM 713 C C . TYR A 1 94 ? -3.201 -6.457 10.559 1.00 95.25 94 TYR A C 1
ATOM 715 O O . TYR A 1 94 ? -2.836 -7.610 10.772 1.00 95.25 94 TYR A O 1
ATOM 723 N N . ASP A 1 95 ? -4.413 -6.148 10.103 1.00 95.38 95 ASP A N 1
ATOM 724 C CA . ASP A 1 95 ? -5.425 -7.153 9.761 1.00 95.38 95 ASP A CA 1
ATOM 725 C C . ASP A 1 95 ? -5.188 -7.718 8.352 1.00 95.38 95 ASP A C 1
ATOM 727 O O . ASP A 1 95 ? -5.547 -8.855 8.054 1.00 95.38 95 ASP A O 1
ATOM 731 N N . LEU A 1 96 ? -4.604 -6.899 7.470 1.00 95.38 96 LEU A N 1
ATOM 732 C CA . LEU A 1 96 ? -4.344 -7.227 6.073 1.00 95.38 96 LEU A CA 1
ATOM 733 C C . LEU A 1 96 ? -3.026 -6.597 5.619 1.00 95.38 96 LEU A C 1
ATOM 735 O O . LEU A 1 96 ? -2.795 -5.408 5.832 1.00 95.38 96 LEU A O 1
ATOM 739 N N . ALA A 1 97 ? -2.195 -7.385 4.940 1.00 95.69 97 ALA A N 1
ATOM 740 C CA . ALA A 1 97 ? -1.012 -6.907 4.237 1.00 95.69 97 ALA A CA 1
ATOM 741 C C . ALA A 1 97 ? -1.169 -7.138 2.731 1.00 95.69 97 ALA A C 1
ATOM 743 O O . ALA A 1 97 ? -1.535 -8.229 2.292 1.00 95.69 97 ALA A O 1
ATOM 744 N N . ILE A 1 98 ? -0.878 -6.112 1.938 1.00 95.56 98 ILE A N 1
ATOM 745 C CA . ILE A 1 98 ? -0.943 -6.144 0.478 1.00 95.56 98 ILE A CA 1
ATOM 746 C C . ILE A 1 98 ? 0.450 -5.835 -0.040 1.00 95.56 98 ILE A C 1
ATOM 748 O O . ILE A 1 98 ? 0.926 -4.709 0.065 1.00 95.56 98 ILE A O 1
ATOM 752 N N . LEU A 1 99 ? 1.109 -6.848 -0.591 1.00 94.44 99 LEU A N 1
ATOM 753 C CA . LEU A 1 99 ? 2.505 -6.752 -1.004 1.00 94.44 99 LEU A CA 1
ATOM 754 C C . LEU A 1 99 ? 2.621 -7.048 -2.503 1.00 94.44 99 LEU A C 1
ATOM 756 O O . LEU A 1 99 ? 2.971 -8.168 -2.881 1.00 94.44 99 LEU A O 1
ATOM 760 N N . PRO A 1 100 ? 2.272 -6.092 -3.387 1.00 92.25 100 PRO A N 1
ATOM 761 C CA . PRO A 1 100 ? 2.531 -6.249 -4.807 1.00 92.25 100 PRO A CA 1
ATOM 762 C C . PRO A 1 100 ? 4.039 -6.387 -5.017 1.00 92.25 100 PRO A C 1
ATOM 764 O O . PRO A 1 100 ? 4.817 -5.591 -4.499 1.00 92.25 100 PRO A O 1
ATOM 767 N N . VAL A 1 101 ? 4.445 -7.379 -5.800 1.00 88.62 101 VAL A N 1
ATOM 768 C CA . VAL A 1 101 ? 5.848 -7.608 -6.160 1.00 88.62 101 VAL A CA 1
ATOM 769 C C . VAL A 1 101 ? 6.003 -7.614 -7.672 1.00 88.62 101 VAL A C 1
ATOM 771 O O . VAL A 1 101 ? 5.058 -7.907 -8.415 1.00 88.62 101 VAL A O 1
ATOM 774 N N . PHE A 1 102 ? 7.199 -7.281 -8.150 1.00 83.12 102 PHE A N 1
ATOM 775 C CA . PHE A 1 102 ? 7.528 -7.502 -9.550 1.00 83.12 102 PHE A CA 1
ATOM 776 C C . PHE A 1 102 ? 7.558 -9.004 -9.836 1.00 83.12 102 PHE A C 1
ATOM 778 O O . PHE A 1 102 ? 8.026 -9.800 -9.027 1.00 83.12 102 PHE A O 1
ATOM 785 N N . LYS A 1 103 ? 7.062 -9.395 -11.015 1.00 76.94 103 LYS A N 1
ATOM 786 C CA . LYS A 1 103 ? 7.121 -10.790 -11.479 1.00 76.94 103 LYS A CA 1
ATOM 787 C C . LYS A 1 103 ? 8.567 -11.285 -11.588 1.00 76.94 103 LYS A C 1
ATOM 789 O O . LYS A 1 103 ? 8.839 -12.454 -11.341 1.00 76.94 103 LYS A O 1
ATOM 794 N N . SER A 1 104 ? 9.458 -10.386 -11.989 1.00 75.69 104 SER A N 1
ATOM 795 C CA . SER A 1 104 ? 10.894 -10.611 -12.053 1.00 75.69 104 SER A CA 1
ATOM 796 C C . SER A 1 104 ? 11.504 -9.897 -10.854 1.00 75.69 104 SER A C 1
ATOM 798 O O . SER A 1 104 ? 11.474 -8.668 -10.811 1.00 75.69 104 SER A O 1
ATOM 800 N N . GLY A 1 105 ? 11.990 -10.650 -9.868 1.00 68.62 105 GLY A N 1
ATOM 801 C CA . GLY A 1 105 ? 12.875 -10.078 -8.856 1.00 68.62 105 GLY A CA 1
ATOM 802 C C . GLY A 1 105 ? 14.199 -9.660 -9.493 1.00 68.62 105 GLY A C 1
ATOM 803 O O . GLY A 1 105 ? 14.513 -10.083 -10.611 1.00 68.62 105 GLY A O 1
ATOM 804 N N . GLU A 1 106 ? 14.986 -8.857 -8.786 1.00 59.78 106 GLU A N 1
ATOM 805 C CA . GLU A 1 106 ? 16.407 -8.773 -9.105 1.00 59.78 106 GLU A CA 1
ATOM 806 C C . GLU A 1 106 ? 17.010 -10.136 -8.758 1.00 59.78 106 GLU A C 1
ATOM 808 O O . GLU A 1 106 ? 17.092 -10.517 -7.592 1.00 59.78 106 GLU A O 1
ATOM 813 N N . ALA A 1 107 ? 17.328 -10.936 -9.777 1.00 54.72 107 ALA A N 1
ATOM 814 C CA . ALA A 1 107 ? 18.293 -11.999 -9.579 1.00 54.72 107 ALA A CA 1
ATOM 815 C C . ALA A 1 107 ? 19.613 -11.285 -9.287 1.00 54.72 107 ALA A C 1
ATOM 817 O O . ALA A 1 107 ? 20.099 -10.547 -10.145 1.00 54.72 107 ALA A O 1
ATOM 818 N N . GLU A 1 108 ? 20.153 -11.445 -8.082 1.00 49.69 108 GLU A N 1
ATOM 819 C CA . GLU A 1 108 ? 21.563 -11.143 -7.860 1.00 49.69 108 GLU A CA 1
ATOM 820 C C . GLU A 1 108 ? 22.348 -12.006 -8.861 1.00 49.69 108 GLU A C 1
ATOM 822 O O . GLU A 1 108 ? 22.252 -13.237 -8.832 1.00 49.69 108 GLU A O 1
ATOM 827 N N . PHE A 1 109 ? 22.995 -11.352 -9.828 1.00 40.25 109 PHE A N 1
ATOM 828 C CA . PHE A 1 109 ? 23.866 -11.992 -10.813 1.00 40.25 109 PHE A CA 1
ATOM 829 C C . PHE A 1 109 ? 25.284 -12.116 -10.262 1.00 40.25 109 PHE A C 1
ATOM 831 O O . PHE A 1 109 ? 25.755 -11.136 -9.641 1.00 40.25 109 PHE A O 1
#